Protein AF-A0A3C1WRJ4-F1 (afdb_monomer)

Solvent-accessible surface area (backbone atoms only — not comparable to full-atom values): 6069 Å² total; per-residue (Å²): 127,100,71,69,89,58,48,69,58,53,51,52,51,52,50,52,49,51,51,50,49,53,52,51,52,50,51,49,50,55,53,52,50,55,50,52,54,52,48,45,54,52,52,40,55,50,37,53,51,52,31,53,54,32,48,51,50,26,52,52,29,46,54,49,34,57,50,39,50,54,32,41,76,74,64,77,39,58,71,68,60,42,52,51,33,48,50,51,26,54,50,29,50,49,51,35,50,52,35,50,52,52,38,52,52,46,51,51,56,51,50,62,76,73,112

Foldseek 3Di:
DVDDPCVVVVVVVVVVVVVVVVVVVVVVVVVVLVVVLVVLVVVLVVLVVQLVVLVVQLVVLVVVLVVQVVCVVVVNHDPVVNVVSVVSNVVSVVSNVVSVVVSVVSVVVSVVSVD

pLDDT: mean 93.08, std 8.26, range [54.88, 98.56]

Sequence (115 aa):
PIYDGKQRNIQSQKLQLQQSTNNASRNYFTSQFEIRQSQLRNEISQTEKLKSDAQQQLQLSQTLLDADKKLLETGDLHIADYLLALSAYITAQSTVTQLEVSRLQLISQYNYFIQ

Radius of gyration: 30.08 Å; Cα contacts (8 Å, |Δi|>4): 53; chains: 1; bounding box: 55×24×96 Å

Nearest PDB structures (foldseek):
  5c22-assembly3_C  TM=9.892E-01  e=8.842E-02  Escherichia coli
  4tko-assembly1_B  TM=7.558E-01  e=1.380E-01  Aquifex aeolicus VF5
  5c21-assembly1_B  TM=5.404E-01  e=4.122E-02  Escherichia coli
  5c21-assembly1_A  TM=5.849E-01  e=4.989E-02  Escherichia coli
  5c22-assembly4_D  TM=5.858E-01  e=7.786E-02  Escherichia coli

Mean predicted aligned error: 6.55 Å

Structure (mmCIF, N/CA/C/O backbone):
data_AF-A0A3C1WRJ4-F1
#
_entry.id   AF-A0A3C1WRJ4-F1
#
loop_
_atom_site.group_PDB
_atom_site.id
_atom_site.type_symbol
_atom_site.label_atom_id
_atom_site.label_alt_id
_atom_site.label_comp_id
_atom_site.label_asym_id
_atom_site.label_entity_id
_atom_site.label_seq_id
_atom_site.pdbx_PDB_ins_code
_atom_site.Cartn_x
_atom_site.Cartn_y
_atom_site.Cartn_z
_atom_site.occupancy
_atom_site.B_iso_or_equiv
_atom_site.auth_seq_id
_atom_site.auth_comp_id
_atom_site.auth_asym_id
_atom_site.auth_atom_id
_atom_site.pdbx_PDB_model_num
ATOM 1 N N . PRO A 1 1 ? 26.052 3.776 -64.693 1.00 55.75 1 PRO A N 1
ATOM 2 C CA . PRO A 1 1 ? 27.066 4.846 -64.506 1.00 55.75 1 PRO A CA 1
ATOM 3 C C . PRO A 1 1 ? 28.252 4.339 -63.669 1.00 55.75 1 PRO A C 1
ATOM 5 O O . PRO A 1 1 ? 28.029 3.740 -62.623 1.00 55.75 1 PRO A O 1
ATOM 8 N N . ILE A 1 2 ? 29.485 4.519 -64.160 1.00 61.56 2 ILE A N 1
ATOM 9 C CA . ILE A 1 2 ? 30.728 3.974 -63.564 1.00 61.56 2 ILE A CA 1
ATO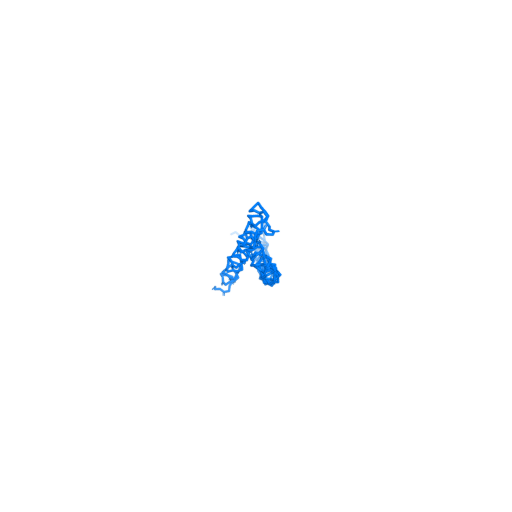M 10 C C . ILE A 1 2 ? 31.181 4.778 -62.323 1.00 61.56 2 ILE A C 1
ATOM 12 O O . ILE A 1 2 ? 31.920 4.271 -61.487 1.00 61.56 2 ILE A O 1
ATOM 16 N N . TYR A 1 3 ? 30.671 5.998 -62.147 1.00 65.38 3 TYR A N 1
ATOM 17 C CA . TYR A 1 3 ? 30.906 6.853 -60.985 1.00 65.38 3 TYR A CA 1
ATOM 18 C C . TYR A 1 3 ? 29.559 7.347 -60.443 1.00 65.38 3 TYR A C 1
ATOM 20 O O . TYR A 1 3 ? 28.748 7.868 -61.208 1.00 65.3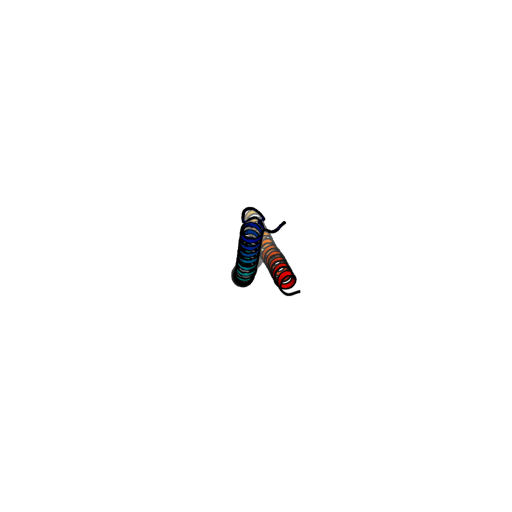8 3 TYR A O 1
ATOM 28 N N . ASP A 1 4 ? 29.300 7.152 -59.148 1.00 76.19 4 ASP A N 1
ATOM 29 C CA . ASP A 1 4 ? 28.028 7.488 -58.485 1.00 76.19 4 ASP A CA 1
ATOM 30 C C . ASP A 1 4 ? 28.146 8.672 -57.505 1.00 76.19 4 ASP A C 1
ATOM 32 O O . ASP A 1 4 ? 27.252 8.903 -56.694 1.00 76.19 4 ASP A O 1
ATOM 36 N N . GLY A 1 5 ? 29.273 9.394 -57.515 1.00 79.00 5 GLY A N 1
ATOM 37 C CA . GLY A 1 5 ? 29.504 10.511 -56.595 1.00 79.00 5 GLY A CA 1
ATOM 38 C C . GLY A 1 5 ? 29.541 10.113 -55.113 1.00 79.00 5 GLY A C 1
ATOM 39 O O . GLY A 1 5 ? 29.227 10.943 -54.265 1.00 79.00 5 GLY A O 1
ATOM 40 N N . LYS A 1 6 ? 29.914 8.862 -54.788 1.00 80.31 6 LYS A N 1
ATOM 41 C CA . LYS A 1 6 ? 29.912 8.276 -53.430 1.00 80.31 6 LYS A CA 1
ATOM 42 C C . LYS A 1 6 ? 28.513 8.021 -52.852 1.00 80.31 6 LYS A C 1
ATOM 44 O O . LYS A 1 6 ? 28.405 7.694 -51.669 1.00 80.31 6 LYS A O 1
ATOM 49 N N . GLN A 1 7 ? 27.447 8.126 -53.648 1.00 83.00 7 GLN A N 1
ATOM 50 C CA . GLN A 1 7 ? 26.069 7.954 -53.171 1.00 83.00 7 GLN A CA 1
ATOM 51 C C . GLN A 1 7 ? 25.823 6.583 -52.528 1.00 83.00 7 GLN A C 1
ATOM 53 O O . GLN A 1 7 ? 25.178 6.522 -51.482 1.00 83.00 7 GLN A O 1
ATOM 58 N N . ARG A 1 8 ? 26.384 5.494 -53.072 1.00 84.94 8 ARG A N 1
ATOM 59 C CA . ARG A 1 8 ? 26.300 4.157 -52.454 1.00 84.94 8 ARG A CA 1
ATOM 60 C C . ARG A 1 8 ? 26.975 4.098 -51.087 1.00 84.94 8 ARG A C 1
ATOM 62 O O . ARG A 1 8 ? 26.441 3.479 -50.173 1.00 84.94 8 ARG A O 1
ATOM 69 N N . ASN A 1 9 ? 28.123 4.758 -50.925 1.00 86.81 9 ASN A N 1
ATOM 70 C CA . ASN A 1 9 ? 28.821 4.818 -49.639 1.00 86.81 9 ASN A CA 1
ATOM 71 C C . ASN A 1 9 ? 27.984 5.600 -48.611 1.00 86.81 9 ASN A C 1
ATOM 73 O O . ASN A 1 9 ? 27.743 5.103 -47.515 1.00 86.81 9 ASN A O 1
ATOM 77 N N . ILE A 1 10 ? 27.430 6.754 -48.999 1.00 89.25 10 ILE A N 1
ATOM 78 C CA . ILE A 1 10 ? 26.537 7.552 -48.140 1.00 89.25 10 ILE A CA 1
ATOM 79 C C . ILE A 1 10 ? 25.278 6.759 -47.754 1.00 89.25 10 ILE A C 1
ATOM 81 O O . ILE A 1 10 ? 24.877 6.771 -46.592 1.00 89.25 10 ILE A O 1
ATOM 85 N N . GLN A 1 11 ? 24.661 6.033 -48.692 1.00 90.00 11 GLN A N 1
ATOM 86 C CA . GLN A 1 11 ? 23.517 5.163 -48.394 1.00 90.00 11 GLN A CA 1
ATOM 87 C C . GLN A 1 11 ? 23.890 4.034 -47.428 1.00 90.00 11 GLN A C 1
ATOM 89 O O . GLN A 1 11 ? 23.136 3.769 -46.494 1.00 90.00 11 GLN A O 1
ATOM 94 N N . SER A 1 12 ? 25.062 3.417 -47.599 1.00 91.31 12 SER A N 1
ATOM 95 C CA . SER A 1 12 ? 25.571 2.398 -46.676 1.00 91.31 12 SER A CA 1
ATOM 96 C C . SER 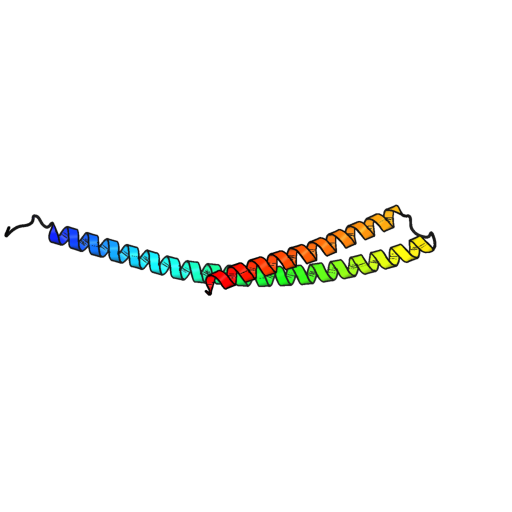A 1 12 ? 25.799 2.965 -45.273 1.00 91.31 12 SER A C 1
ATOM 98 O O . SER A 1 12 ? 25.396 2.343 -44.293 1.00 91.31 12 SER A O 1
ATOM 100 N N . GLN A 1 13 ? 26.390 4.158 -45.158 1.00 92.00 13 GLN A N 1
ATOM 101 C CA . GLN A 1 13 ? 26.581 4.838 -43.873 1.00 92.00 13 GLN A CA 1
ATOM 102 C C . GLN A 1 13 ? 25.242 5.186 -43.219 1.00 92.00 13 GLN A C 1
ATOM 104 O O . GLN A 1 13 ? 25.054 4.951 -42.0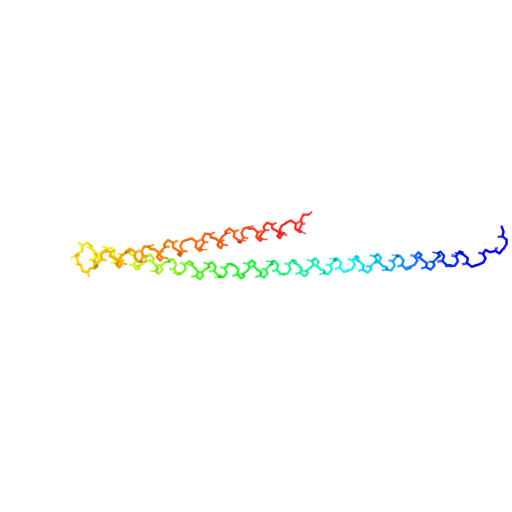29 1.00 92.00 13 GLN A O 1
ATOM 109 N N . LYS A 1 14 ? 24.274 5.690 -43.996 1.00 93.12 14 LYS A N 1
ATOM 110 C CA . LYS A 1 14 ? 22.919 5.971 -43.505 1.00 93.12 14 LYS A CA 1
ATOM 111 C C . LYS A 1 14 ? 22.243 4.707 -42.975 1.00 93.12 14 LYS A C 1
ATOM 113 O O . LYS A 1 14 ? 21.644 4.753 -41.905 1.00 93.12 14 LYS A O 1
ATOM 118 N N . LEU A 1 15 ? 22.360 3.589 -43.691 1.00 93.81 15 LEU A N 1
ATOM 119 C CA . LEU A 1 15 ? 21.813 2.306 -43.256 1.00 93.81 15 LEU A CA 1
ATOM 120 C C . LEU A 1 15 ? 22.486 1.817 -41.965 1.00 93.81 15 LEU A C 1
ATOM 122 O O . LEU A 1 15 ? 21.792 1.385 -41.049 1.00 93.81 15 LEU A O 1
ATOM 126 N N . GLN A 1 16 ? 23.812 1.937 -41.858 1.00 94.25 16 GLN A N 1
ATOM 127 C CA . GLN A 1 16 ? 24.553 1.595 -40.638 1.00 94.25 16 GLN A CA 1
ATOM 128 C C . GLN A 1 16 ? 24.125 2.458 -39.446 1.00 94.25 16 GLN A C 1
ATOM 130 O O . GLN A 1 16 ? 23.912 1.931 -38.355 1.00 94.25 16 GLN A O 1
ATOM 135 N N . LEU A 1 17 ? 23.939 3.765 -39.651 1.00 93.75 17 LEU A N 1
ATOM 136 C CA . LEU A 1 17 ? 23.428 4.667 -38.618 1.00 93.75 17 LEU A CA 1
ATOM 137 C C . LEU A 1 17 ? 22.013 4.273 -38.188 1.00 93.75 17 LEU A C 1
ATOM 139 O O . LEU A 1 17 ? 21.761 4.148 -36.995 1.00 93.75 17 LEU A O 1
ATOM 143 N N . GLN A 1 18 ? 21.114 3.991 -39.135 1.00 94.19 18 GLN A N 1
ATOM 144 C CA . GLN A 1 18 ? 19.757 3.524 -38.828 1.00 94.19 18 GLN A CA 1
ATOM 145 C C . GLN A 1 18 ? 19.764 2.204 -38.047 1.00 94.19 18 GLN A C 1
ATOM 147 O O . GLN A 1 18 ? 19.025 2.060 -37.077 1.00 94.19 18 GLN A O 1
ATOM 152 N N . GLN A 1 19 ? 20.619 1.252 -38.425 1.00 93.50 19 GLN A N 1
ATOM 153 C CA . GLN A 1 19 ? 20.782 -0.005 -37.693 1.00 93.50 19 GLN A CA 1
ATOM 154 C C . GLN A 1 19 ? 21.311 0.227 -36.274 1.00 93.50 19 GLN A C 1
ATOM 156 O O . GLN A 1 19 ? 20.788 -0.352 -35.325 1.00 93.50 19 GLN A O 1
ATOM 161 N N . SER A 1 20 ? 22.308 1.099 -36.113 1.00 94.50 20 SER A N 1
ATOM 162 C CA . SER A 1 20 ? 22.842 1.474 -34.802 1.00 94.50 20 SER A CA 1
ATOM 163 C C . SER A 1 20 ? 21.770 2.121 -33.922 1.00 94.50 20 SER A C 1
ATOM 165 O O . SER A 1 20 ? 21.599 1.706 -32.776 1.00 94.50 20 SER A O 1
ATOM 167 N N . THR A 1 21 ? 20.981 3.054 -34.467 1.00 93.56 21 THR A N 1
ATOM 168 C CA . THR A 1 21 ? 19.847 3.666 -33.765 1.00 93.56 21 THR A CA 1
ATOM 169 C C . THR A 1 21 ? 18.814 2.622 -33.358 1.00 93.56 21 THR A C 1
ATOM 171 O O . THR A 1 21 ? 18.426 2.588 -32.196 1.00 93.56 21 THR A O 1
ATOM 174 N N . ASN A 1 22 ? 18.422 1.720 -34.261 1.00 94.12 22 ASN A N 1
ATOM 175 C CA . ASN A 1 22 ? 17.458 0.663 -33.949 1.00 94.12 22 ASN A CA 1
ATOM 176 C C . ASN A 1 22 ? 17.958 -0.257 -32.826 1.00 94.12 22 ASN A C 1
ATOM 178 O O . ASN A 1 22 ? 17.200 -0.592 -31.916 1.00 94.12 22 ASN A O 1
ATOM 182 N N . ASN A 1 23 ? 19.240 -0.632 -32.854 1.00 93.88 23 ASN A N 1
ATOM 183 C CA . ASN A 1 23 ? 19.855 -1.441 -31.802 1.00 93.88 23 ASN A CA 1
ATOM 184 C C . ASN A 1 23 ? 19.898 -0.693 -30.463 1.00 93.88 23 ASN A C 1
ATOM 186 O O . ASN A 1 23 ? 19.559 -1.267 -29.431 1.00 93.88 23 ASN A O 1
ATOM 190 N N . ALA A 1 24 ? 20.261 0.591 -30.473 1.00 91.88 24 ALA A N 1
ATOM 191 C CA . ALA A 1 24 ? 20.272 1.422 -29.274 1.00 91.88 24 ALA A CA 1
ATOM 192 C C . ALA A 1 24 ? 18.864 1.582 -28.679 1.00 91.88 24 ALA A C 1
ATOM 194 O O . ALA A 1 24 ? 18.686 1.393 -27.477 1.00 91.88 24 ALA A O 1
ATOM 195 N N . SER A 1 25 ? 17.853 1.855 -29.511 1.00 90.94 25 SER A N 1
ATOM 196 C CA . SER A 1 25 ? 16.452 1.948 -29.087 1.00 90.94 25 SER A CA 1
ATOM 197 C C . SER A 1 25 ? 15.942 0.633 -28.505 1.00 90.94 25 SER A C 1
ATOM 199 O O . SER A 1 25 ? 15.269 0.646 -27.477 1.00 90.94 25 SER A O 1
ATOM 201 N N . ARG A 1 26 ? 16.297 -0.506 -29.115 1.00 93.31 26 ARG A N 1
ATOM 202 C CA . ARG 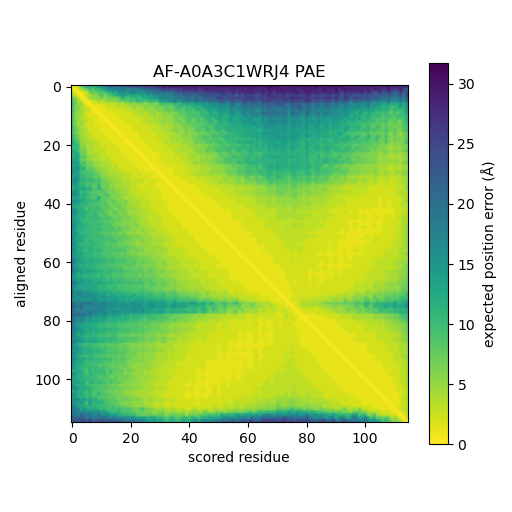A 1 26 ? 15.955 -1.832 -28.590 1.00 93.31 26 ARG A CA 1
ATOM 203 C C . ARG A 1 26 ? 16.583 -2.068 -27.220 1.00 93.31 26 ARG A C 1
ATOM 205 O O . ARG A 1 26 ? 15.876 -2.457 -26.299 1.00 93.31 26 ARG A O 1
ATOM 212 N N . ASN A 1 27 ? 17.882 -1.809 -27.078 1.00 91.62 27 ASN A N 1
ATOM 213 C CA . ASN A 1 27 ? 18.588 -1.994 -25.810 1.00 91.62 27 ASN A CA 1
ATOM 214 C C . ASN A 1 27 ? 18.007 -1.094 -24.715 1.00 91.62 27 ASN A C 1
ATOM 216 O O . ASN A 1 27 ? 17.743 -1.563 -23.613 1.00 91.62 27 ASN A O 1
ATOM 220 N N . TYR A 1 28 ? 17.743 0.174 -25.042 1.00 88.75 28 TYR A N 1
ATOM 221 C CA . TYR A 1 28 ? 17.085 1.107 -24.135 1.00 88.75 28 TYR A CA 1
ATOM 222 C C . TYR A 1 28 ? 15.715 0.588 -23.690 1.00 88.75 28 TYR A C 1
ATOM 224 O O . TYR A 1 28 ? 15.441 0.569 -22.495 1.00 88.75 28 TYR A O 1
ATOM 232 N N . PHE A 1 29 ? 14.878 0.120 -24.622 1.00 88.56 29 PHE A N 1
ATOM 233 C CA . PHE A 1 29 ? 13.563 -0.431 -24.296 1.00 88.56 29 PHE A CA 1
ATOM 234 C C . PHE A 1 29 ? 13.662 -1.631 -23.347 1.00 88.56 29 PHE A C 1
ATOM 236 O O . PHE A 1 29 ? 12.956 -1.663 -22.342 1.00 88.56 29 PHE A O 1
ATOM 243 N N . THR A 1 30 ? 14.575 -2.572 -23.612 1.00 89.69 30 THR A N 1
ATOM 244 C CA . THR A 1 30 ? 14.798 -3.732 -22.735 1.00 89.69 30 THR A CA 1
ATOM 245 C C . THR A 1 30 ? 15.212 -3.301 -21.328 1.00 89.69 30 THR A C 1
ATOM 247 O O . THR A 1 30 ? 14.619 -3.747 -20.349 1.00 89.69 30 THR A O 1
ATOM 250 N N . SER A 1 31 ? 16.174 -2.383 -21.206 1.00 90.12 31 SER A N 1
ATOM 251 C CA . SER A 1 31 ? 16.614 -1.894 -19.894 1.00 90.12 31 SER A CA 1
ATOM 252 C C . SER A 1 31 ? 15.509 -1.135 -19.153 1.00 90.12 31 SER A C 1
ATOM 254 O O . SER A 1 31 ? 15.318 -1.339 -17.957 1.00 90.12 31 SER A O 1
ATOM 256 N N . GLN A 1 32 ? 14.748 -0.277 -19.842 1.00 87.75 32 GLN A N 1
ATOM 257 C CA . GLN A 1 32 ? 13.627 0.443 -19.227 1.00 87.75 32 GLN A CA 1
ATOM 258 C C . GLN A 1 32 ? 12.527 -0.502 -18.752 1.00 87.75 32 GLN A C 1
ATOM 260 O O . GLN A 1 32 ? 11.926 -0.282 -17.701 1.00 87.75 32 GLN A O 1
ATOM 265 N N . PHE A 1 33 ? 12.281 -1.569 -19.502 1.00 88.88 33 PHE A N 1
ATOM 266 C CA . PHE A 1 33 ? 11.315 -2.587 -19.135 1.00 88.88 33 PHE A CA 1
ATOM 267 C C . PHE A 1 33 ? 11.711 -3.309 -17.838 1.00 88.88 33 PHE A C 1
ATOM 269 O O . PHE A 1 33 ? 10.899 -3.401 -16.917 1.00 88.88 33 PHE A O 1
ATOM 276 N N . GLU A 1 34 ? 12.970 -3.735 -17.706 1.00 89.88 34 GLU A N 1
ATOM 277 C CA . GLU A 1 34 ? 13.481 -4.352 -16.472 1.00 89.88 34 GLU A CA 1
ATOM 278 C C . GLU A 1 34 ? 13.388 -3.404 -15.266 1.00 89.88 34 GLU A C 1
ATOM 280 O O . GLU A 1 34 ? 12.942 -3.800 -14.182 1.00 89.88 34 GLU A O 1
ATOM 285 N N . ILE A 1 35 ? 13.745 -2.129 -15.465 1.00 92.00 35 ILE A N 1
ATOM 286 C CA . ILE A 1 35 ? 13.624 -1.083 -14.442 1.00 92.00 35 ILE A CA 1
ATOM 287 C C . ILE A 1 35 ? 12.164 -0.936 -14.002 1.00 92.00 35 ILE A C 1
ATOM 289 O O . ILE A 1 35 ? 11.885 -0.956 -12.802 1.00 92.00 35 ILE A O 1
ATOM 293 N N . ARG A 1 36 ? 11.223 -0.848 -14.950 1.00 91.62 36 ARG A N 1
ATOM 294 C CA . ARG A 1 36 ? 9.792 -0.691 -14.655 1.00 91.62 36 ARG A CA 1
ATOM 295 C C . ARG A 1 36 ? 9.235 -1.877 -13.873 1.00 91.62 36 ARG A C 1
ATOM 297 O O . ARG A 1 36 ? 8.483 -1.680 -12.921 1.00 91.62 36 ARG A O 1
ATOM 304 N N . GLN A 1 37 ? 9.628 -3.101 -14.223 1.00 92.94 37 GLN A N 1
ATOM 305 C CA . GLN A 1 37 ? 9.219 -4.282 -13.464 1.00 92.94 37 GLN A CA 1
ATOM 306 C C . GLN A 1 37 ? 9.752 -4.261 -12.026 1.00 92.94 37 GLN A C 1
ATOM 308 O O . GLN A 1 37 ? 9.038 -4.634 -11.097 1.00 92.94 37 GLN A O 1
ATOM 313 N N . SER A 1 38 ? 11.005 -3.838 -11.833 1.00 94.06 38 SER A N 1
ATOM 314 C CA . SER A 1 38 ? 11.595 -3.690 -10.499 1.00 94.06 38 SER A CA 1
ATOM 315 C C . SER A 1 38 ? 10.857 -2.632 -9.671 1.00 94.06 38 SER A C 1
ATOM 317 O O . SER A 1 38 ? 10.510 -2.884 -8.518 1.00 94.06 38 SER A O 1
ATOM 319 N N . GLN A 1 39 ? 10.533 -1.484 -10.275 1.00 95.62 39 GLN A N 1
ATOM 320 C CA . GLN A 1 39 ? 9.739 -0.425 -9.643 1.00 95.62 39 GLN A CA 1
ATOM 321 C C . GLN A 1 39 ? 8.371 -0.938 -9.186 1.00 95.62 39 GLN A C 1
ATOM 323 O O . GLN A 1 39 ? 8.040 -0.798 -8.013 1.00 95.62 39 GLN A O 1
ATOM 328 N N . LEU A 1 40 ? 7.630 -1.625 -10.062 1.00 95.81 40 LEU A N 1
ATOM 329 C CA . LEU A 1 40 ? 6.324 -2.199 -9.719 1.00 95.81 40 LEU A CA 1
ATOM 330 C C . LEU A 1 40 ? 6.419 -3.216 -8.576 1.00 95.81 40 LEU A C 1
ATOM 332 O O . LEU A 1 40 ? 5.609 -3.176 -7.654 1.00 95.81 40 LEU A O 1
ATOM 336 N N . ARG A 1 41 ? 7.428 -4.098 -8.583 1.00 95.94 41 ARG A N 1
ATOM 337 C CA . ARG A 1 41 ? 7.658 -5.047 -7.478 1.00 95.94 41 ARG A CA 1
ATOM 338 C C . ARG A 1 41 ? 7.899 -4.326 -6.149 1.00 95.94 41 ARG A C 1
ATOM 340 O O . ARG A 1 41 ? 7.317 -4.703 -5.132 1.00 95.94 41 ARG A O 1
ATOM 347 N N . ASN A 1 42 ? 8.709 -3.269 -6.162 1.00 97.38 42 ASN A N 1
ATOM 348 C CA . ASN A 1 42 ? 8.974 -2.462 -4.972 1.00 97.38 42 ASN A CA 1
ATOM 349 C C . ASN A 1 42 ? 7.726 -1.706 -4.495 1.00 97.38 42 ASN A C 1
ATOM 351 O O . ASN A 1 42 ? 7.490 -1.625 -3.292 1.00 97.38 42 ASN A O 1
ATOM 355 N N . GLU A 1 43 ? 6.924 -1.150 -5.403 1.00 97.75 43 GLU A N 1
ATOM 356 C CA . GLU A 1 43 ? 5.670 -0.459 -5.071 1.00 97.75 43 GLU A CA 1
ATOM 357 C C . GLU A 1 43 ? 4.635 -1.417 -4.467 1.00 97.75 43 GLU A C 1
ATOM 359 O O . GLU A 1 43 ? 4.000 -1.078 -3.467 1.00 97.75 43 GLU A O 1
ATOM 364 N N . ILE A 1 44 ? 4.511 -2.636 -5.007 1.00 97.69 44 ILE A N 1
ATOM 365 C CA . ILE A 1 44 ? 3.644 -3.687 -4.451 1.00 97.69 44 ILE A CA 1
ATOM 366 C C . ILE A 1 44 ? 4.068 -4.017 -3.018 1.00 97.69 44 ILE A C 1
ATOM 368 O O . ILE A 1 44 ? 3.238 -3.967 -2.113 1.00 97.69 44 ILE A O 1
ATOM 372 N N . SER A 1 45 ? 5.357 -4.291 -2.792 1.00 98.06 45 SER A N 1
ATOM 373 C CA . SER A 1 45 ? 5.868 -4.639 -1.459 1.00 98.06 45 SER A CA 1
ATOM 374 C C . SER A 1 45 ? 5.674 -3.505 -0.443 1.00 98.06 45 SER A C 1
ATOM 376 O O . SER A 1 45 ? 5.254 -3.745 0.690 1.00 98.06 45 SER A O 1
ATOM 378 N N . GLN A 1 46 ? 5.913 -2.255 -0.847 1.00 98.19 46 GLN A N 1
ATOM 379 C CA . GLN A 1 46 ? 5.664 -1.091 0.008 1.00 98.19 46 GLN A CA 1
ATOM 380 C C . GLN A 1 46 ? 4.175 -0.931 0.332 1.00 98.19 46 GLN A C 1
ATOM 382 O O . GLN A 1 46 ? 3.825 -0.678 1.484 1.00 98.19 46 GLN A O 1
ATOM 387 N N . THR A 1 47 ? 3.296 -1.131 -0.654 1.00 98.31 47 THR A N 1
ATOM 388 C CA . THR A 1 47 ? 1.840 -1.063 -0.462 1.00 98.31 47 THR A CA 1
ATOM 389 C C . THR A 1 47 ? 1.355 -2.154 0.491 1.00 98.31 47 THR A C 1
ATOM 391 O O . THR A 1 47 ? 0.519 -1.887 1.350 1.00 98.31 47 THR A O 1
ATOM 394 N N . GLU A 1 48 ? 1.905 -3.367 0.403 1.00 98.06 48 GLU A N 1
ATOM 395 C CA . GLU A 1 48 ? 1.604 -4.457 1.339 1.00 98.06 48 GLU A CA 1
ATOM 396 C C . GLU A 1 48 ? 2.026 -4.119 2.771 1.00 98.06 48 GLU A C 1
ATOM 398 O O . GLU A 1 48 ? 1.253 -4.342 3.706 1.00 98.06 48 GLU A O 1
ATOM 403 N N . LYS A 1 49 ? 3.209 -3.520 2.949 1.00 98.12 49 LYS A N 1
ATOM 404 C CA . LYS A 1 49 ? 3.664 -3.062 4.266 1.00 98.12 49 LYS A CA 1
ATOM 405 C C . LYS A 1 49 ? 2.735 -1.988 4.837 1.00 98.12 49 LYS A C 1
ATOM 407 O O . LYS A 1 49 ? 2.250 -2.138 5.954 1.00 98.12 49 LYS A O 1
ATOM 412 N N . LEU A 1 50 ? 2.420 -0.958 4.049 1.00 98.25 50 LEU A N 1
ATOM 413 C CA 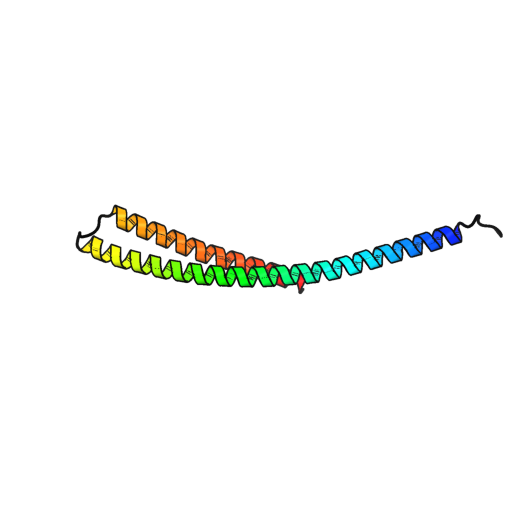. LEU A 1 50 ? 1.489 0.100 4.454 1.00 98.25 50 LEU A CA 1
ATOM 414 C C . LEU A 1 50 ? 0.106 -0.459 4.799 1.00 98.25 50 LEU A C 1
ATOM 416 O O . LEU A 1 50 ? -0.524 -0.009 5.753 1.00 98.25 50 LEU A O 1
ATOM 420 N N . LYS A 1 51 ? -0.366 -1.459 4.048 1.00 98.31 51 LYS A N 1
ATOM 421 C CA . LYS A 1 51 ? -1.635 -2.133 4.329 1.00 98.31 51 LYS A CA 1
ATOM 422 C C . LYS A 1 51 ? -1.596 -2.854 5.673 1.00 98.31 51 LYS A C 1
ATOM 424 O O . LYS A 1 51 ? -2.562 -2.748 6.422 1.00 98.31 51 LYS A O 1
ATOM 429 N N . SER A 1 52 ? -0.506 -3.553 5.989 1.00 98.25 52 SER A N 1
ATOM 430 C CA . SER A 1 52 ? -0.327 -4.208 7.291 1.00 98.25 52 SER A CA 1
ATOM 431 C C . SER A 1 52 ? -0.380 -3.197 8.440 1.00 98.25 52 SER A C 1
ATOM 433 O O . SER A 1 52 ? -1.101 -3.407 9.414 1.00 98.25 52 SER A O 1
ATOM 435 N N . ASP A 1 53 ? 0.321 -2.071 8.307 1.00 98.00 53 ASP A N 1
ATOM 436 C CA . ASP A 1 53 ? 0.316 -1.010 9.320 1.00 98.00 53 ASP A CA 1
ATOM 437 C C . ASP A 1 53 ? -1.094 -0.397 9.471 1.00 98.00 53 ASP A C 1
ATOM 439 O O . ASP A 1 53 ? -1.603 -0.228 10.581 1.00 98.00 53 ASP A O 1
ATOM 443 N N . ALA A 1 54 ? -1.794 -0.156 8.357 1.00 98.00 54 ALA A N 1
ATOM 444 C CA . ALA A 1 54 ? -3.176 0.327 8.365 1.00 98.00 54 ALA A CA 1
ATOM 445 C C . ALA A 1 54 ? -4.160 -0.680 8.991 1.00 98.00 54 ALA A C 1
ATOM 447 O O . ALA A 1 54 ? -5.120 -0.280 9.649 1.00 98.00 54 ALA A O 1
ATOM 448 N N . GLN A 1 55 ? -3.927 -1.985 8.828 1.00 98.44 55 GLN A N 1
ATOM 449 C CA . GLN A 1 55 ? -4.726 -3.030 9.474 1.00 98.44 55 GLN A CA 1
ATOM 450 C C . GLN A 1 55 ? -4.538 -3.035 10.993 1.00 98.44 55 GLN A C 1
ATOM 452 O O . GLN A 1 55 ? -5.516 -3.221 11.718 1.00 98.44 55 GLN A O 1
ATOM 457 N N . GLN A 1 56 ? -3.322 -2.785 11.485 1.00 98.19 56 GLN A N 1
ATOM 458 C CA . GLN A 1 56 ? -3.082 -2.611 12.920 1.00 98.19 56 GLN A CA 1
ATOM 459 C C . GLN A 1 56 ? -3.813 -1.373 13.449 1.00 98.19 56 GLN A C 1
ATOM 461 O O . GLN A 1 56 ? -4.500 -1.452 14.466 1.00 98.19 56 GLN A O 1
ATOM 466 N N . GLN A 1 57 ? -3.753 -0.254 12.721 1.00 97.19 57 GLN A N 1
ATOM 467 C CA . GLN A 1 57 ? -4.490 0.956 13.088 1.00 97.19 57 GLN A CA 1
ATOM 468 C C . GLN A 1 57 ? -6.007 0.718 13.123 1.00 97.19 57 GLN A C 1
ATOM 470 O O . GLN A 1 57 ? -6.678 1.172 14.046 1.00 97.19 57 GLN A O 1
ATOM 475 N N . LEU A 1 58 ? -6.548 -0.035 12.161 1.00 98.44 58 LEU A N 1
ATOM 476 C CA . LEU A 1 58 ? -7.959 -0.417 12.140 1.00 98.44 58 LEU A CA 1
ATOM 477 C C . LEU A 1 58 ? -8.348 -1.247 13.373 1.00 98.44 58 LEU A C 1
ATOM 479 O O . LEU A 1 58 ? -9.391 -0.991 13.971 1.00 98.44 58 LEU A O 1
ATOM 483 N N . GLN A 1 59 ? -7.511 -2.206 13.782 1.00 98.31 59 GLN A N 1
ATOM 484 C CA . GLN A 1 59 ? -7.743 -3.008 14.991 1.00 98.31 59 GLN A CA 1
ATOM 485 C C . GLN A 1 59 ? -7.720 -2.156 16.266 1.00 98.31 59 GLN A C 1
ATOM 487 O O . GLN A 1 59 ? -8.571 -2.333 17.142 1.00 98.31 59 GLN A O 1
ATOM 492 N N . LEU A 1 60 ? -6.787 -1.205 16.362 1.00 97.81 60 LEU A N 1
ATOM 493 C CA . LEU A 1 60 ? -6.729 -0.260 17.478 1.00 97.81 60 LEU A CA 1
ATOM 494 C C . LEU A 1 60 ? -7.975 0.631 17.517 1.00 97.81 60 LEU A C 1
ATOM 496 O O . LEU A 1 60 ? -8.611 0.743 18.562 1.00 97.81 60 LEU A O 1
ATOM 500 N N . SER A 1 61 ? -8.373 1.209 16.380 1.00 97.69 61 SER A N 1
ATOM 501 C CA . SER A 1 61 ? -9.580 2.037 16.288 1.00 97.69 61 SER A CA 1
ATOM 502 C C . SER A 1 61 ? -10.858 1.254 16.599 1.00 97.69 61 SER A C 1
ATOM 504 O O . SER A 1 61 ? -11.739 1.796 17.257 1.00 97.69 61 SER A O 1
ATOM 506 N N . GLN A 1 62 ? -10.952 -0.019 16.200 1.00 98.38 62 GLN A N 1
ATOM 507 C CA . GLN A 1 62 ? -12.059 -0.901 16.591 1.00 98.38 62 GLN A CA 1
ATOM 508 C C . GLN A 1 62 ? -12.088 -1.122 18.108 1.00 98.38 62 GLN A C 1
ATOM 510 O O . GLN A 1 62 ? -13.140 -1.018 18.728 1.00 98.38 62 GLN A O 1
ATOM 515 N N . THR A 1 63 ? -10.927 -1.381 18.715 1.00 97.94 63 THR A N 1
ATOM 516 C CA . THR A 1 63 ? -10.820 -1.601 20.165 1.00 97.94 63 THR A CA 1
ATOM 517 C C . THR A 1 63 ? -11.257 -0.365 20.952 1.00 97.94 63 THR A C 1
ATOM 519 O O . THR A 1 63 ? -11.984 -0.490 21.935 1.00 97.94 63 THR A O 1
ATOM 522 N N . LEU A 1 64 ? -10.845 0.827 20.505 1.00 96.75 64 LEU A N 1
ATOM 523 C CA . LEU A 1 64 ? -11.273 2.098 21.093 1.00 96.75 64 LEU A CA 1
ATOM 524 C C . LEU A 1 64 ? -12.778 2.313 20.925 1.00 96.75 64 LEU A C 1
ATOM 526 O O . LEU A 1 64 ? -13.457 2.610 21.900 1.00 96.75 64 LEU A O 1
ATOM 530 N N . LEU A 1 65 ? -13.313 2.079 19.724 1.00 97.94 65 LEU A N 1
ATOM 531 C CA . LEU A 1 65 ? -14.746 2.193 19.456 1.00 97.94 65 LEU A CA 1
ATOM 532 C C . LEU A 1 65 ? -15.580 1.27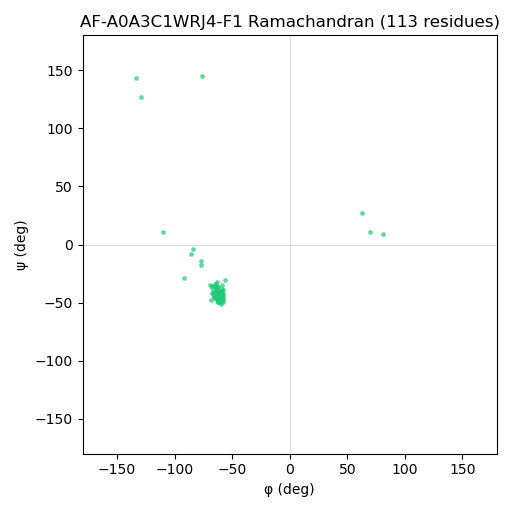7 20.367 1.00 97.94 65 LEU A C 1
ATOM 534 O O . LEU A 1 65 ? -16.607 1.699 20.897 1.00 97.94 65 LEU A O 1
ATOM 538 N N . ASP A 1 66 ? -15.134 0.037 20.576 1.00 97.94 66 ASP A N 1
ATOM 539 C CA . ASP A 1 66 ? -15.821 -0.928 21.440 1.00 97.94 66 ASP A CA 1
ATOM 540 C C . ASP A 1 66 ? -15.742 -0.551 22.926 1.00 97.94 66 ASP A C 1
ATOM 542 O O . ASP A 1 66 ? -16.686 -0.804 23.679 1.00 97.94 66 ASP A O 1
ATOM 546 N N . ALA A 1 67 ? -14.631 0.047 23.368 1.00 97.25 67 ALA A N 1
ATOM 547 C CA . ALA A 1 67 ? -14.495 0.573 24.723 1.00 97.25 67 ALA A CA 1
ATOM 548 C C . ALA A 1 67 ? -15.411 1.787 24.940 1.00 97.25 67 ALA A C 1
ATOM 550 O O . ALA A 1 67 ? -16.181 1.811 25.902 1.00 97.25 67 ALA A O 1
ATOM 551 N N . ASP A 1 68 ? -15.398 2.733 24.003 1.00 96.75 68 ASP A N 1
ATOM 552 C CA . ASP A 1 68 ? -16.218 3.942 24.046 1.00 96.75 68 ASP A CA 1
ATOM 553 C C . ASP A 1 68 ? -17.709 3.612 24.017 1.00 96.75 68 ASP A C 1
ATOM 555 O O . ASP A 1 68 ? -18.499 4.226 24.732 1.00 96.75 68 ASP A O 1
ATOM 559 N N . LYS A 1 69 ? -18.102 2.582 23.259 1.00 97.19 69 LYS A N 1
ATOM 560 C CA . LYS A 1 69 ? -19.477 2.078 23.260 1.00 97.19 69 LYS A CA 1
ATOM 561 C C . LYS A 1 69 ? -19.926 1.645 24.657 1.00 97.19 69 LYS A C 1
ATOM 563 O O . LYS A 1 69 ? -21.024 1.997 25.077 1.00 97.19 69 LYS A O 1
ATOM 568 N N . LYS A 1 70 ? -19.084 0.900 25.381 1.00 97.12 70 LYS A N 1
ATOM 569 C CA . LYS A 1 70 ? -19.404 0.430 26.740 1.00 9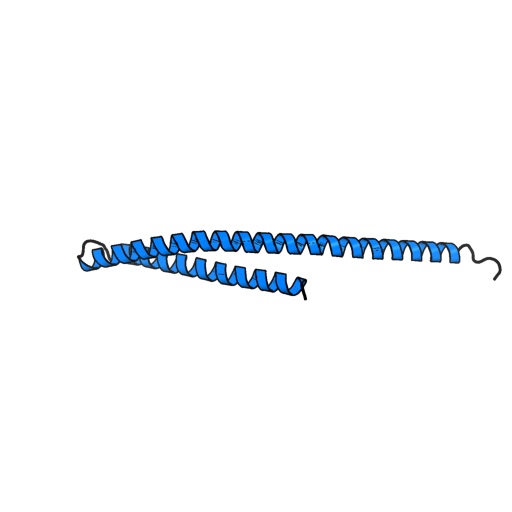7.12 70 LYS A CA 1
ATOM 570 C C . LYS A 1 70 ? -19.526 1.591 27.722 1.00 97.12 70 LYS A C 1
ATOM 572 O O . LYS A 1 70 ? -20.446 1.593 28.529 1.00 97.12 70 LYS A O 1
ATOM 577 N N . LEU A 1 71 ? -18.628 2.574 27.636 1.00 96.38 71 LEU A N 1
ATOM 578 C CA . LEU A 1 71 ? -18.677 3.767 28.486 1.00 96.38 71 LEU A CA 1
ATOM 579 C C . LEU A 1 71 ? -19.897 4.642 28.170 1.00 96.38 71 LEU A C 1
ATOM 581 O O . LEU A 1 71 ? -20.510 5.209 29.068 1.00 96.38 71 LEU A O 1
ATOM 585 N N . LEU A 1 72 ? -20.299 4.727 26.901 1.00 95.88 72 LEU A N 1
ATOM 586 C CA . LEU A 1 72 ? -21.522 5.423 26.506 1.00 95.88 72 LEU A CA 1
ATOM 587 C C . LEU A 1 72 ? -22.771 4.737 27.084 1.00 95.88 72 LEU A C 1
ATOM 589 O O . LEU A 1 72 ? -23.677 5.418 27.557 1.00 95.88 72 LEU A O 1
ATOM 593 N N . GLU A 1 73 ? -22.817 3.401 27.070 1.00 94.94 73 GLU A N 1
ATOM 594 C CA . GLU A 1 73 ? -23.919 2.613 27.644 1.00 94.94 73 GLU A CA 1
ATOM 595 C C . GLU A 1 73 ? -24.049 2.802 29.166 1.00 94.94 73 GLU A C 1
ATOM 597 O O . GLU A 1 73 ? -25.166 2.786 29.685 1.00 94.94 73 GLU A O 1
ATOM 602 N N . THR A 1 74 ? -22.937 3.019 29.878 1.00 96.44 74 THR A N 1
ATOM 603 C CA . THR A 1 74 ? -22.937 3.323 31.321 1.00 96.44 74 THR A CA 1
ATOM 604 C C . THR A 1 74 ? -23.122 4.810 31.636 1.00 96.44 74 THR A C 1
ATOM 606 O O . THR A 1 74 ? -23.350 5.160 32.792 1.00 96.44 74 THR A O 1
ATOM 609 N N . GLY A 1 75 ? -23.091 5.682 30.621 1.00 93.06 75 GLY A N 1
ATOM 610 C CA . GLY A 1 75 ? -23.180 7.137 30.772 1.00 93.06 75 GLY A CA 1
ATOM 611 C C . GLY A 1 75 ? -21.861 7.816 31.162 1.00 93.06 75 GLY A C 1
ATOM 612 O O . GLY A 1 75 ? -21.860 9.011 31.449 1.00 93.06 75 GLY A O 1
ATOM 613 N N . ASP A 1 76 ? -20.749 7.080 31.142 1.00 92.94 76 ASP A N 1
ATOM 614 C CA . ASP A 1 76 ? -19.405 7.551 31.498 1.00 92.94 76 ASP A CA 1
ATOM 615 C C . ASP A 1 76 ? -18.672 8.248 30.331 1.00 92.94 76 ASP A C 1
ATOM 617 O O . ASP A 1 76 ? -17.565 8.758 30.508 1.00 92.94 76 ASP A O 1
ATOM 621 N N . LEU A 1 77 ? -19.273 8.287 29.135 1.00 95.25 77 LEU A N 1
ATOM 622 C CA . LEU A 1 77 ? -18.735 8.946 27.941 1.00 95.25 77 LEU A CA 1
ATOM 623 C C . LEU A 1 77 ? -19.800 9.805 27.250 1.00 95.25 77 LEU A C 1
ATOM 625 O O . LEU A 1 77 ? -20.966 9.421 27.151 1.00 95.25 77 LEU A O 1
ATOM 629 N N . HIS A 1 78 ? -19.392 10.951 26.700 1.00 95.75 78 HIS A N 1
ATOM 630 C CA . HIS A 1 78 ? -20.276 11.764 25.871 1.00 95.75 78 HIS A CA 1
ATOM 631 C C . HIS A 1 78 ? -20.439 11.152 24.475 1.00 95.75 78 HIS A C 1
ATOM 633 O O . HIS A 1 78 ? -19.491 10.655 23.869 1.00 95.75 78 HIS A O 1
ATOM 639 N N . ILE A 1 79 ? -21.636 11.286 23.894 1.00 94.56 79 ILE A N 1
ATOM 640 C CA . ILE A 1 79 ? -21.920 10.814 22.528 1.00 94.56 79 ILE A CA 1
ATOM 641 C C . ILE A 1 79 ? -20.966 11.409 21.476 1.00 94.56 79 ILE A C 1
ATOM 643 O O . ILE A 1 79 ? -20.667 10.758 20.478 1.00 94.56 79 ILE A O 1
ATOM 647 N N . ALA A 1 80 ? -20.467 12.630 21.699 1.00 95.69 80 ALA A N 1
ATOM 648 C CA . ALA A 1 80 ? -19.518 13.284 20.804 1.00 95.69 80 ALA A CA 1
ATOM 649 C C . ALA A 1 80 ? -18.186 12.520 20.713 1.00 95.69 80 ALA A C 1
ATOM 651 O O . ALA A 1 80 ? -17.672 12.345 19.610 1.00 95.69 80 ALA A O 1
ATOM 652 N N . ASP A 1 81 ? -17.674 12.013 21.837 1.00 94.25 81 ASP A N 1
ATOM 653 C CA . ASP A 1 81 ? -16.420 11.254 21.880 1.00 94.25 81 ASP A CA 1
ATOM 654 C C . ASP A 1 81 ? -16.576 9.911 21.150 1.00 94.25 81 ASP A C 1
ATOM 656 O O . ASP A 1 81 ? -15.756 9.558 20.302 1.00 94.25 81 ASP A O 1
ATOM 660 N N . TYR A 1 82 ? -17.708 9.228 21.350 1.00 96.62 82 TYR A N 1
ATOM 661 C CA . TYR A 1 82 ? -18.037 8.008 20.607 1.00 96.62 82 TYR A CA 1
ATOM 662 C C . TYR A 1 82 ? -18.101 8.240 19.085 1.00 96.62 82 TYR A C 1
ATOM 664 O O . TYR A 1 82 ? -17.597 7.434 18.298 1.00 96.62 82 TYR A O 1
ATOM 672 N N . LEU A 1 83 ? -18.690 9.357 18.638 1.00 97.12 83 LEU A N 1
ATOM 673 C CA . LEU A 1 83 ? -18.737 9.708 17.213 1.00 97.12 83 LEU A CA 1
ATOM 674 C C . LEU A 1 83 ? -17.339 9.969 16.631 1.00 97.12 83 LEU A C 1
ATOM 676 O O . LEU A 1 83 ? -17.096 9.636 15.466 1.00 97.12 83 LEU A O 1
ATOM 680 N N . LEU A 1 84 ? -16.411 10.522 17.420 1.00 96.62 84 LEU A N 1
ATOM 681 C CA . LEU A 1 84 ? -15.016 10.688 17.006 1.00 96.62 84 LEU A CA 1
ATOM 682 C C . LEU A 1 84 ? -14.329 9.330 16.816 1.00 96.62 84 LEU A C 1
ATOM 684 O O . LEU A 1 84 ? -13.694 9.118 15.778 1.00 96.62 84 LEU A O 1
ATOM 688 N N . ALA A 1 85 ? -14.505 8.391 17.750 1.00 96.94 85 ALA A N 1
ATOM 689 C CA . ALA A 1 85 ? -13.969 7.035 17.620 1.00 96.94 85 ALA A CA 1
ATOM 690 C C . ALA A 1 85 ? -14.550 6.294 16.404 1.00 96.94 85 ALA A C 1
ATOM 692 O O . ALA A 1 85 ? -13.813 5.649 15.652 1.00 96.94 85 ALA A O 1
ATOM 693 N N . LEU A 1 86 ? -15.853 6.449 16.146 1.00 97.94 86 LEU A N 1
ATOM 694 C CA . LEU A 1 86 ? -16.513 5.865 14.976 1.00 97.94 86 LEU A CA 1
ATOM 695 C C . LEU A 1 86 ? -15.946 6.429 13.667 1.00 97.94 86 LEU A C 1
ATOM 697 O O . LEU A 1 86 ? -15.654 5.677 12.737 1.00 97.94 86 LEU A O 1
ATOM 701 N N . SER A 1 87 ? -15.753 7.747 13.599 1.00 97.94 87 SER A N 1
ATOM 702 C CA . SER A 1 87 ? -15.148 8.408 12.439 1.00 97.94 87 SER A CA 1
ATOM 703 C C . SER A 1 87 ? -13.718 7.916 12.184 1.00 97.94 87 SER A C 1
ATOM 705 O O . SER A 1 87 ? -13.350 7.607 11.044 1.00 97.94 87 SER A O 1
ATOM 707 N N . ALA A 1 88 ? -12.922 7.766 13.248 1.00 97.19 88 ALA A N 1
ATOM 708 C CA . ALA A 1 88 ? -11.569 7.226 13.162 1.00 97.19 88 ALA A CA 1
ATOM 709 C C . ALA A 1 88 ? -11.562 5.778 12.639 1.00 97.19 88 ALA A C 1
ATOM 711 O O . ALA A 1 88 ? -10.777 5.454 11.745 1.00 97.19 88 ALA A O 1
ATOM 712 N N . TYR A 1 89 ? -12.474 4.930 13.125 1.00 98.44 89 TYR A N 1
ATOM 713 C CA . TYR A 1 89 ? -12.645 3.559 12.638 1.00 98.44 89 TYR A CA 1
ATOM 714 C C . TYR A 1 89 ? -13.002 3.503 11.145 1.00 98.44 89 TYR A C 1
ATOM 716 O O . TYR A 1 89 ? -12.339 2.801 10.379 1.00 98.44 89 TYR A O 1
ATOM 724 N N . ILE A 1 90 ? -14.003 4.278 10.711 1.00 98.44 90 ILE A N 1
ATOM 725 C CA . ILE A 1 90 ? -14.427 4.335 9.300 1.00 98.44 90 ILE A CA 1
ATOM 726 C C . ILE A 1 90 ? -13.269 4.800 8.411 1.00 98.44 90 ILE A C 1
ATOM 728 O O . ILE A 1 90 ? -13.036 4.242 7.336 1.00 98.44 90 ILE A O 1
ATOM 732 N N . THR A 1 91 ? -12.507 5.792 8.873 1.00 98.31 91 THR A N 1
ATOM 733 C CA . THR A 1 91 ? -11.332 6.296 8.157 1.00 98.31 91 THR A CA 1
ATOM 734 C C . THR A 1 91 ? -10.276 5.203 8.003 1.00 98.31 91 THR A C 1
ATOM 736 O O . THR A 1 91 ? -9.842 4.934 6.883 1.00 98.31 91 THR A O 1
ATOM 739 N N . ALA A 1 92 ? -9.919 4.510 9.090 1.00 98.00 92 ALA A N 1
ATOM 740 C CA . ALA A 1 92 ? -8.954 3.413 9.050 1.00 98.00 92 ALA A CA 1
ATOM 741 C C . ALA A 1 92 ? -9.413 2.273 8.120 1.00 98.00 92 ALA A C 1
ATOM 743 O O . ALA A 1 92 ? -8.620 1.742 7.339 1.00 98.00 92 ALA A O 1
ATOM 744 N N . GLN A 1 93 ? -10.706 1.934 8.138 1.00 98.50 93 GLN A N 1
ATOM 745 C CA . GLN A 1 93 ? -11.282 0.905 7.269 1.00 98.50 93 GLN A CA 1
ATOM 746 C C . GLN A 1 93 ? -11.205 1.305 5.788 1.00 98.50 93 GLN A C 1
ATOM 748 O O . GLN A 1 93 ? -10.834 0.492 4.932 1.00 98.50 93 GLN A O 1
ATOM 753 N N . SER A 1 94 ? -11.514 2.567 5.484 1.00 98.44 94 SER A N 1
ATOM 754 C CA . SER A 1 94 ? -11.394 3.126 4.138 1.00 98.44 94 SER A CA 1
ATOM 755 C C . SER A 1 94 ? -9.946 3.085 3.644 1.00 98.44 94 SER A C 1
ATOM 757 O O . SER A 1 94 ? -9.696 2.642 2.523 1.00 98.44 94 SER A O 1
ATOM 759 N N . THR A 1 95 ? -8.974 3.440 4.491 1.00 98.44 95 THR A N 1
ATOM 760 C CA . THR A 1 95 ? -7.543 3.366 4.158 1.00 98.44 95 THR A CA 1
ATOM 761 C C . THR A 1 95 ? -7.103 1.942 3.816 1.00 98.44 95 THR A C 1
ATOM 763 O O . THR A 1 95 ? -6.468 1.737 2.782 1.00 98.44 95 THR A O 1
ATOM 766 N N . VAL A 1 96 ? -7.476 0.939 4.620 1.00 98.56 96 VAL A N 1
ATOM 767 C CA . VAL A 1 96 ? -7.162 -0.475 4.326 1.00 98.56 96 VAL A CA 1
ATOM 768 C C . VAL A 1 96 ? -7.748 -0.903 2.978 1.00 98.56 96 VAL A C 1
ATOM 770 O O . VAL A 1 96 ? -7.078 -1.576 2.193 1.00 98.56 96 VAL A O 1
ATOM 773 N N . THR A 1 97 ? -8.981 -0.485 2.692 1.00 98.44 97 THR A N 1
ATOM 774 C CA . THR A 1 97 ? -9.669 -0.806 1.435 1.00 98.44 97 THR A CA 1
ATOM 775 C C . THR A 1 97 ? -8.966 -0.173 0.235 1.00 98.44 97 THR A C 1
ATOM 777 O O . THR A 1 97 ? -8.711 -0.849 -0.761 1.00 98.44 97 THR A O 1
ATOM 780 N N . GLN A 1 98 ? -8.595 1.105 0.333 1.00 98.50 98 GLN A N 1
ATOM 781 C CA . GLN A 1 98 ? -7.868 1.812 -0.724 1.00 98.50 98 GLN A CA 1
ATOM 782 C C . GLN A 1 98 ? -6.503 1.176 -0.996 1.00 98.50 98 GLN A C 1
ATOM 784 O O . GLN A 1 98 ? -6.132 1.002 -2.154 1.00 98.50 98 GLN A O 1
ATOM 789 N N . LEU A 1 99 ? -5.777 0.768 0.048 1.00 98.50 99 LEU A N 1
ATOM 790 C CA . LEU A 1 99 ? -4.488 0.088 -0.103 1.00 98.50 99 LEU A CA 1
ATOM 791 C C . LEU A 1 99 ? -4.630 -1.276 -0.787 1.00 98.50 99 LEU A C 1
ATOM 793 O O . LEU A 1 99 ? -3.783 -1.633 -1.605 1.00 98.50 99 LEU A O 1
ATOM 797 N N . GLU A 1 100 ? -5.708 -2.017 -0.519 1.00 98.19 100 GLU A N 1
ATOM 798 C CA . GLU A 1 100 ? -5.976 -3.265 -1.238 1.00 98.19 100 GLU A CA 1
ATOM 799 C C . GLU A 1 100 ? -6.278 -3.023 -2.720 1.00 98.19 100 GLU A C 1
ATOM 801 O O . GLU A 1 100 ? -5.720 -3.703 -3.580 1.00 98.19 100 GLU A O 1
ATOM 806 N N . VAL A 1 101 ? -7.101 -2.021 -3.039 1.00 98.44 101 VAL A N 1
ATOM 807 C CA . VAL A 1 101 ? -7.381 -1.650 -4.434 1.00 98.44 101 VAL A CA 1
ATOM 808 C C . VAL A 1 101 ? -6.095 -1.247 -5.159 1.00 98.44 101 VAL A C 1
ATOM 810 O O . VAL A 1 101 ? -5.823 -1.763 -6.244 1.00 98.44 101 VAL A O 1
ATOM 813 N N . SER A 1 102 ? -5.270 -0.392 -4.548 1.00 98.06 102 SER A N 1
ATOM 814 C CA . SER A 1 102 ? -3.977 0.026 -5.105 1.00 98.06 102 SER A CA 1
ATOM 815 C C . SER A 1 102 ? -3.057 -1.166 -5.357 1.00 98.06 102 SER A C 1
ATOM 817 O O . SER A 1 102 ? -2.475 -1.290 -6.434 1.00 98.06 102 SER A O 1
ATOM 819 N N . ARG A 1 103 ? -2.973 -2.103 -4.406 1.00 97.81 103 ARG A N 1
ATOM 820 C CA . ARG A 1 103 ? -2.190 -3.334 -4.556 1.00 97.81 103 ARG A CA 1
ATOM 821 C C . ARG A 1 103 ? -2.656 -4.162 -5.755 1.00 97.81 103 ARG A C 1
ATOM 823 O O . ARG A 1 103 ? -1.831 -4.587 -6.561 1.00 97.81 103 ARG A O 1
ATOM 830 N N . LEU A 1 104 ? -3.964 -4.37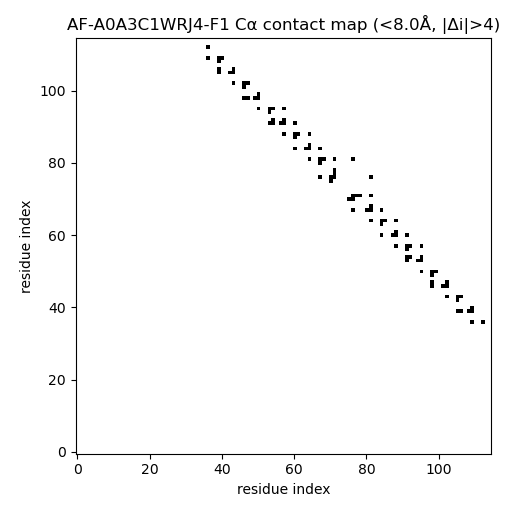2 -5.901 1.00 97.75 104 LEU A N 1
ATOM 831 C CA . LEU A 1 104 ? -4.529 -5.127 -7.024 1.00 97.75 104 LEU A CA 1
ATOM 832 C C . LEU A 1 104 ? -4.264 -4.438 -8.372 1.00 97.75 104 LEU A C 1
ATOM 834 O O . LEU A 1 104 ? -3.929 -5.107 -9.351 1.00 97.75 104 LEU A O 1
ATOM 838 N N . GLN A 1 105 ? -4.347 -3.108 -8.425 1.00 97.31 105 GLN A N 1
ATOM 839 C CA . GLN A 1 105 ? -4.013 -2.332 -9.622 1.00 97.31 105 GLN A CA 1
ATOM 840 C C . GLN A 1 105 ? -2.530 -2.446 -9.995 1.00 97.31 105 GLN A C 1
ATOM 842 O O . GLN A 1 105 ? -2.211 -2.580 -11.176 1.00 97.31 105 GLN A O 1
ATOM 847 N N . LEU A 1 106 ? -1.620 -2.418 -9.017 1.00 96.62 106 LEU A N 1
ATOM 848 C CA . LEU A 1 106 ? -0.184 -2.594 -9.251 1.00 96.62 106 LEU A CA 1
ATOM 849 C C . LEU A 1 106 ? 0.146 -4.010 -9.744 1.00 96.62 106 LEU A C 1
ATOM 851 O O . LEU A 1 106 ? 0.909 -4.163 -10.697 1.00 96.62 106 LEU A O 1
ATOM 855 N N . ILE A 1 107 ? -0.471 -5.042 -9.157 1.00 95.06 107 ILE A N 1
ATOM 856 C CA . ILE A 1 107 ? -0.329 -6.434 -9.617 1.00 95.06 107 ILE A CA 1
ATOM 857 C C . ILE A 1 107 ? -0.843 -6.584 -11.054 1.00 95.06 107 ILE A C 1
ATOM 859 O O . ILE A 1 107 ? -0.187 -7.217 -11.878 1.00 95.06 107 ILE A O 1
ATOM 863 N N . SER A 1 108 ? -1.985 -5.975 -11.379 1.00 94.75 108 SER A N 1
ATOM 864 C CA . SER A 1 108 ? -2.532 -5.983 -12.741 1.00 94.75 108 SER A CA 1
ATOM 865 C C . SER A 1 108 ? -1.574 -5.332 -13.748 1.00 94.75 108 SER A C 1
ATOM 867 O O . SER A 1 108 ? -1.271 -5.923 -14.784 1.00 94.75 108 SER A O 1
ATOM 869 N N . GLN A 1 109 ? -1.016 -4.162 -13.413 1.00 92.19 109 GLN A N 1
ATOM 870 C CA . GLN A 1 109 ? -0.003 -3.493 -14.238 1.00 92.19 109 GLN A CA 1
ATOM 871 C C . GLN A 1 109 ? 1.241 -4.361 -14.429 1.00 92.19 109 GLN A C 1
ATOM 873 O O . GLN A 1 109 ? 1.749 -4.476 -15.539 1.00 92.19 109 GLN A O 1
ATOM 878 N N . TYR A 1 110 ? 1.720 -4.998 -13.363 1.00 92.06 110 TYR A N 1
ATOM 879 C CA . TYR A 1 110 ? 2.858 -5.906 -13.430 1.00 92.06 110 TYR A CA 1
ATOM 880 C C . TYR A 1 110 ? 2.586 -7.111 -14.344 1.00 92.06 110 TYR A C 1
ATOM 882 O O . TYR A 1 110 ? 3.427 -7.446 -15.176 1.00 92.06 110 TYR A O 1
ATOM 890 N N . ASN A 1 111 ? 1.394 -7.707 -14.257 1.00 88.56 111 ASN A N 1
ATOM 891 C CA . ASN A 1 111 ? 0.991 -8.826 -15.109 1.00 88.56 111 ASN A CA 1
ATOM 892 C C . ASN A 1 111 ? 0.866 -8.431 -16.587 1.00 88.56 111 ASN A C 1
ATOM 894 O O . ASN A 1 111 ? 1.238 -9.224 -17.447 1.00 88.56 111 ASN A O 1
ATOM 898 N N . TYR A 1 112 ? 0.404 -7.211 -16.887 1.00 87.56 112 TYR A N 1
ATOM 899 C CA . TYR A 1 112 ? 0.369 -6.689 -18.258 1.00 87.56 112 TYR A CA 1
ATOM 900 C C . TYR A 1 112 ? 1.760 -6.658 -18.904 1.00 87.56 112 TYR A C 1
ATOM 902 O O . TYR A 1 112 ? 1.885 -6.910 -20.093 1.00 87.56 112 TYR A O 1
ATOM 910 N N . PHE A 1 113 ? 2.815 -6.387 -18.129 1.00 74.88 113 PHE A N 1
ATOM 911 C CA . PHE A 1 113 ? 4.184 -6.416 -18.648 1.00 74.88 113 PHE A CA 1
ATOM 912 C C . PHE A 1 113 ? 4.745 -7.834 -18.823 1.00 74.88 113 PHE A C 1
ATOM 914 O O . PHE A 1 113 ? 5.785 -7.974 -19.452 1.00 74.88 113 PHE A O 1
ATOM 921 N N . ILE A 1 114 ? 4.125 -8.871 -18.253 1.00 70.75 114 ILE A N 1
ATOM 922 C CA . ILE A 1 114 ? 4.586 -10.263 -18.398 1.00 70.75 114 ILE A CA 1
ATOM 923 C C . ILE A 1 114 ? 3.919 -10.969 -19.590 1.00 70.75 114 ILE A C 1
ATOM 925 O O . ILE A 1 114 ? 4.525 -11.890 -20.141 1.00 70.75 114 ILE A O 1
ATOM 929 N N . GLN A 1 115 ? 2.694 -10.570 -19.958 1.00 54.88 115 GLN A N 1
ATOM 930 C CA . GLN A 1 115 ? 1.958 -11.100 -21.118 1.00 54.88 115 GLN A CA 1
ATOM 931 C C . GLN A 1 115 ? 2.535 -10.613 -22.449 1.00 54.88 115 GLN A C 1
ATOM 933 O O . GLN A 1 115 ? 2.544 -11.442 -23.387 1.00 54.88 115 GLN A O 1
#

Secondary structure (DSSP, 8-state):
----TTHHHHHHHHHHHHHHHHHHHHHHHHHHHHHHHHHHHHHHHHHHHHHHHHHHHHHHHHHHHHHHHHHHHHT-S-HHHHHHHHHHHHHHHHHHHHHHHHHHHHHHHHHHTT-